Protein AF-A0AAN8X9Y7-F1 (afdb_monomer_lite)

Radius of gyration: 23.68 Å; chains: 1; bounding box: 61×41×61 Å

Organism: Halocaridina rubra (NCBI:txid373956)

Secondary structure (DSSP, 8-state):
--------------S-S-HHHHHHHHHHHHHT---HHHHHHHHHHTSHHHHHHHHHHHHHHHHHHSTTSS---------S----------TTSSS-SSPEEEEEEPPPTTS---EEEEE-TTS-EEEEEE-TTSHHHHHT---TTPEEEEETTEE-SS---GGG-SS-EEEEEE-

Sequence (175 aa):
VQDTLEDGVGVVEPVSLGSAKLVSQIRLLCEASTSAPSQELADLLLRPHLLALLETHDSIADRRHTGHLGSSSNSYNGINGCHENVTFMPEENGYPVDAIRMVGLRKRPDEPLGLTVRKDENGYMVIARIMAGGSIDRQGLLHVGDAICEVNGTEVSKPCRASQRSGPIVVIQSL

pLDDT: mean 75.31, std 19.44, range [34.91, 94.62]

Structure (mmCIF, N/CA/C/O backbone):
data_AF-A0AAN8X9Y7-F1
#
_entry.id   AF-A0AAN8X9Y7-F1
#
loop_
_atom_site.group_PDB
_atom_site.id
_atom_site.type_symbol
_atom_site.label_atom_id
_atom_site.label_alt_id
_atom_site.label_comp_id
_atom_site.label_asym_id
_atom_site.label_entity_id
_atom_site.label_seq_id
_atom_site.pdbx_PDB_ins_code
_atom_site.Cartn_x
_atom_site.Cartn_y
_atom_site.Cartn_z
_atom_site.occupancy
_atom_site.B_iso_or_equiv
_atom_site.auth_seq_id
_atom_site.auth_comp_id
_atom_site.auth_asym_id
_atom_site.auth_atom_id
_atom_site.pdbx_PDB_model_num
ATOM 1 N N . VAL A 1 1 ? 37.684 -2.064 27.129 1.00 40.88 1 VAL A N 1
ATOM 2 C CA . VAL A 1 1 ? 36.480 -2.409 27.916 1.00 40.88 1 VAL A CA 1
ATOM 3 C C . VAL A 1 1 ? 35.318 -2.286 26.964 1.00 40.88 1 VAL A C 1
ATOM 5 O O . VAL A 1 1 ? 35.001 -1.178 26.564 1.00 40.88 1 VAL A O 1
ATOM 8 N N . GLN A 1 2 ? 34.858 -3.419 26.449 1.00 38.69 2 GLN A N 1
ATOM 9 C CA . GLN A 1 2 ? 33.772 -3.495 25.483 1.00 38.69 2 GLN A CA 1
ATOM 10 C C . GLN A 1 2 ? 32.626 -4.162 26.232 1.00 38.69 2 GLN A C 1
ATOM 12 O O . GLN A 1 2 ? 32.770 -5.305 26.658 1.00 38.69 2 GLN A O 1
ATOM 17 N N . ASP A 1 3 ? 31.577 -3.390 26.502 1.00 43.09 3 ASP A N 1
ATOM 18 C CA . ASP A 1 3 ? 30.381 -3.856 27.191 1.00 43.09 3 ASP A CA 1
ATOM 19 C C . ASP A 1 3 ? 29.628 -4.834 26.286 1.00 43.09 3 ASP A C 1
ATOM 21 O O . ASP A 1 3 ? 29.133 -4.474 25.216 1.00 43.09 3 ASP A O 1
ATOM 25 N N . THR A 1 4 ? 29.587 -6.093 26.709 1.00 51.94 4 THR A N 1
ATOM 26 C CA . THR A 1 4 ? 28.787 -7.153 26.100 1.00 51.94 4 THR A CA 1
ATOM 27 C C . THR A 1 4 ? 27.368 -7.045 26.652 1.00 51.94 4 THR A C 1
ATOM 29 O O . THR A 1 4 ? 27.126 -7.413 27.798 1.00 51.94 4 THR A O 1
ATOM 32 N N . LEU A 1 5 ? 26.428 -6.541 25.853 1.00 51.94 5 LEU A N 1
ATOM 33 C CA . LEU A 1 5 ? 24.993 -6.621 26.138 1.00 51.94 5 LEU A CA 1
ATOM 34 C C . LEU A 1 5 ? 24.337 -7.526 25.093 1.00 51.94 5 LEU A C 1
ATOM 36 O O . LEU A 1 5 ? 23.713 -7.056 24.148 1.00 51.94 5 LEU A O 1
ATOM 40 N N . GLU A 1 6 ? 24.509 -8.833 25.259 1.00 56.91 6 GLU A N 1
ATOM 41 C CA . GLU A 1 6 ? 23.673 -9.838 24.601 1.00 56.91 6 GLU A CA 1
ATOM 42 C C . GLU A 1 6 ? 22.839 -10.522 25.682 1.00 56.91 6 GLU A C 1
ATOM 44 O O . GLU A 1 6 ? 23.111 -11.651 26.080 1.00 56.91 6 GLU A O 1
ATOM 49 N N . ASP A 1 7 ? 21.836 -9.810 26.198 1.00 47.66 7 ASP A N 1
ATOM 50 C CA . ASP A 1 7 ? 20.737 -10.480 26.885 1.00 47.66 7 ASP A CA 1
ATOM 51 C C . ASP A 1 7 ? 19.771 -10.931 25.788 1.00 47.66 7 ASP A C 1
ATOM 53 O O . ASP A 1 7 ? 19.076 -10.127 25.159 1.00 47.66 7 ASP A O 1
ATOM 57 N N . GLY A 1 8 ? 19.847 -12.217 25.447 1.00 48.16 8 GLY A N 1
ATOM 58 C CA . GLY A 1 8 ? 19.002 -12.825 24.433 1.00 48.16 8 GLY A CA 1
ATOM 59 C C . GLY A 1 8 ? 17.548 -12.682 24.855 1.00 48.16 8 GLY A C 1
ATOM 60 O O . GLY A 1 8 ? 17.103 -13.358 25.779 1.00 48.16 8 GLY A O 1
ATOM 61 N N . VAL A 1 9 ? 16.806 -11.806 24.176 1.00 51.50 9 VAL A N 1
ATOM 62 C CA . VAL A 1 9 ? 15.354 -11.712 24.328 1.00 51.50 9 VAL A CA 1
ATOM 63 C C . VAL A 1 9 ? 14.789 -13.089 23.985 1.00 51.50 9 VAL A C 1
ATOM 65 O O . VAL A 1 9 ? 14.761 -13.485 22.818 1.00 51.50 9 VAL A O 1
ATOM 68 N N . GLY A 1 10 ? 14.418 -13.848 25.019 1.00 57.78 10 GLY A N 1
ATOM 69 C CA . GLY A 1 10 ? 13.772 -15.146 24.876 1.00 57.78 10 GLY A CA 1
ATOM 70 C C . GLY A 1 10 ? 12.563 -15.023 23.956 1.00 57.78 10 GLY A C 1
ATOM 71 O O . GLY A 1 10 ? 11.909 -13.981 23.918 1.00 57.78 10 GLY A O 1
ATOM 72 N N . VAL A 1 11 ? 12.295 -16.074 23.181 1.00 59.53 11 VAL A N 1
ATOM 73 C CA . VAL A 1 11 ? 11.162 -16.117 22.252 1.00 59.53 11 VAL A CA 1
ATOM 74 C C . VAL A 1 11 ? 9.886 -15.739 23.013 1.00 59.53 11 VAL A C 1
A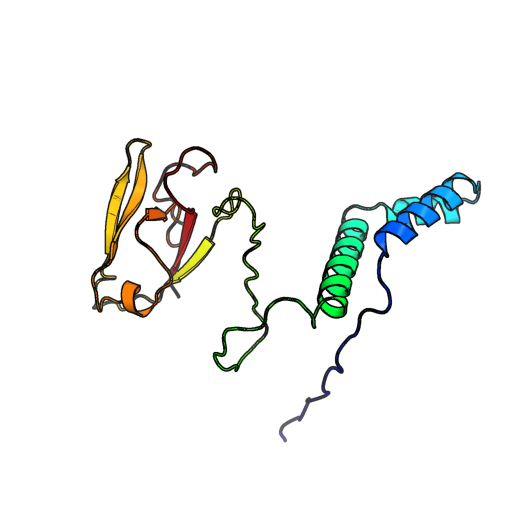TOM 76 O O . VAL A 1 11 ? 9.469 -16.446 23.929 1.00 59.53 11 VAL A O 1
ATOM 79 N N . VAL A 1 12 ? 9.313 -14.578 22.683 1.00 66.44 12 VAL A N 1
ATOM 80 C CA . VAL A 1 12 ? 8.095 -14.075 23.326 1.00 66.44 12 VAL A CA 1
ATOM 81 C C . VAL A 1 12 ? 6.913 -14.800 22.701 1.00 66.44 12 VAL A C 1
ATOM 83 O O . VAL A 1 12 ? 6.522 -14.507 21.570 1.00 66.44 12 VAL A O 1
ATOM 86 N N . GLU A 1 13 ? 6.366 -15.761 23.437 1.00 69.62 13 GLU A N 1
ATOM 87 C CA . GLU A 1 13 ? 5.168 -16.493 23.039 1.00 69.62 13 GLU A CA 1
ATOM 88 C C . GLU A 1 13 ? 3.896 -15.726 23.444 1.00 69.62 13 GLU A C 1
ATOM 90 O O . GLU A 1 13 ? 3.851 -15.106 24.514 1.00 69.62 13 GLU A O 1
ATOM 95 N N . PRO A 1 14 ? 2.841 -15.756 22.613 1.00 74.19 14 PRO A N 1
ATOM 96 C CA . PRO A 1 14 ? 1.556 -15.168 22.958 1.00 74.19 14 PRO A CA 1
ATOM 97 C C . PRO A 1 14 ? 0.930 -15.920 24.138 1.00 74.19 14 PRO A C 1
ATOM 99 O O . PRO A 1 14 ? 0.777 -17.140 24.115 1.00 74.19 14 PRO A O 1
ATOM 102 N N . VAL A 1 15 ? 0.514 -15.182 25.168 1.00 79.44 15 VAL A N 1
ATOM 103 C CA . VAL A 1 15 ? -0.055 -15.772 26.395 1.00 79.44 15 VAL A CA 1
ATOM 104 C C . VAL A 1 15 ? -1.450 -16.364 26.152 1.00 79.44 15 VAL A C 1
ATOM 106 O O . VAL A 1 15 ? -1.860 -17.297 26.838 1.00 79.44 15 VAL A O 1
ATOM 109 N N . SER A 1 16 ? -2.202 -15.827 25.188 1.00 77.00 16 SER A N 1
ATOM 110 C CA . SER A 1 16 ? -3.547 -16.308 24.860 1.00 77.00 16 SER A CA 1
ATOM 111 C C . SER A 1 16 ? -3.964 -15.941 23.434 1.00 77.00 16 SER A C 1
ATOM 113 O O . SER A 1 16 ? -3.324 -15.121 22.777 1.00 77.00 16 SER A O 1
ATOM 115 N N . LEU A 1 17 ? -5.053 -16.556 22.974 1.00 75.69 17 LEU A N 1
ATOM 116 C CA . LEU A 1 17 ? -5.742 -16.237 21.726 1.00 75.69 17 LEU A CA 1
ATOM 117 C C . LEU A 1 17 ? -7.116 -15.635 22.044 1.00 75.69 17 LEU A C 1
ATOM 119 O O . LEU A 1 17 ? -7.806 -16.108 22.949 1.00 75.69 17 LEU A O 1
ATOM 123 N N . GLY A 1 18 ? -7.557 -14.657 21.254 1.00 83.00 18 GLY A N 1
ATOM 124 C CA . GLY A 1 18 ? -8.927 -14.140 21.324 1.00 83.00 18 GLY A CA 1
ATOM 125 C C . GLY A 1 18 ? -9.155 -13.077 22.400 1.00 83.00 18 GLY A C 1
ATOM 126 O O . GLY A 1 18 ? -10.248 -12.987 22.963 1.00 83.00 18 GLY A O 1
ATOM 127 N N . SER A 1 19 ? -8.153 -12.246 22.657 1.00 86.50 19 SER A N 1
ATOM 128 C CA . SER A 1 19 ? -8.207 -11.082 23.545 1.00 86.50 19 SER A CA 1
ATOM 129 C C . SER A 1 19 ? -9.348 -10.127 23.165 1.00 86.50 19 SER A C 1
ATOM 131 O O . SER A 1 19 ? -10.045 -9.612 24.039 1.00 86.50 19 SER A O 1
ATOM 133 N N . ALA A 1 20 ? -9.626 -9.952 21.869 1.00 85.44 20 ALA A N 1
ATOM 134 C CA . ALA A 1 20 ? -10.746 -9.140 21.389 1.00 85.44 20 ALA A CA 1
ATOM 135 C C . ALA A 1 20 ? -12.120 -9.736 21.768 1.00 85.44 20 ALA A C 1
ATOM 137 O O . ALA A 1 20 ? -13.051 -9.012 22.147 1.00 85.44 20 ALA A O 1
ATOM 138 N N . LYS A 1 21 ? -12.257 -11.071 21.737 1.00 87.06 21 LYS A N 1
ATOM 139 C CA . LYS A 1 21 ? -13.481 -11.758 22.193 1.00 87.06 21 LYS A CA 1
ATOM 140 C C . LYS A 1 21 ? -13.667 -11.596 23.700 1.00 87.06 21 LYS A C 1
ATOM 142 O O . LYS A 1 21 ? -14.785 -11.346 24.145 1.00 87.06 21 LYS A O 1
ATOM 147 N N . LEU A 1 22 ? -12.580 -11.675 24.468 1.00 90.00 22 LEU A N 1
ATOM 148 C CA . LEU A 1 22 ? -12.608 -11.435 25.912 1.00 90.00 22 LEU A CA 1
ATOM 149 C C . LEU A 1 22 ? -13.058 -10.009 26.238 1.00 90.00 22 LEU A C 1
ATOM 151 O O . LEU A 1 22 ? -13.936 -9.835 27.076 1.00 90.00 22 LEU A O 1
ATOM 155 N N . VAL A 1 23 ? -12.549 -8.993 25.536 1.00 91.12 23 VAL A N 1
ATOM 156 C CA . VAL A 1 23 ? -13.012 -7.606 25.722 1.00 91.12 23 VAL A CA 1
ATOM 157 C C . VAL A 1 23 ? -14.501 -7.457 25.423 1.00 91.12 23 VAL A C 1
ATOM 159 O O . VAL A 1 23 ? -15.219 -6.804 26.179 1.00 91.12 23 VAL A O 1
ATOM 162 N N . SER A 1 24 ? -14.992 -8.122 24.378 1.00 87.00 24 SER A N 1
ATOM 163 C CA . SER A 1 24 ? -16.420 -8.127 24.038 1.00 87.00 24 SER A CA 1
ATOM 164 C C . SER A 1 24 ? -17.280 -8.710 25.169 1.00 87.00 24 SER A C 1
ATOM 166 O O . SER A 1 24 ? -18.352 -8.187 25.474 1.00 87.00 24 SER A O 1
ATOM 168 N N . GLN A 1 25 ? -16.799 -9.771 25.824 1.00 89.75 25 GLN A N 1
ATOM 169 C CA . GLN A 1 25 ? -17.460 -10.387 26.978 1.00 89.75 25 GLN A CA 1
ATOM 170 C C . GLN A 1 25 ? -17.379 -9.509 28.231 1.00 89.75 25 GLN A C 1
ATOM 172 O O . GLN A 1 25 ? -18.389 -9.323 28.907 1.00 89.75 25 GLN A O 1
ATOM 177 N N . ILE A 1 26 ? -16.210 -8.930 28.522 1.00 91.19 26 ILE A N 1
ATOM 178 C CA . ILE A 1 26 ? -16.017 -8.012 29.653 1.00 91.19 26 ILE A CA 1
ATOM 179 C C . ILE A 1 26 ? -16.946 -6.810 29.511 1.00 91.19 26 ILE A C 1
ATOM 181 O O . ILE A 1 26 ? -17.586 -6.427 30.481 1.00 91.19 26 ILE A O 1
ATOM 185 N N . ARG A 1 27 ? -17.100 -6.269 28.299 1.00 88.81 27 ARG A N 1
ATOM 186 C CA . ARG A 1 27 ? -18.046 -5.187 28.014 1.00 88.81 27 ARG A CA 1
ATOM 187 C C . ARG A 1 27 ? -19.474 -5.563 28.404 1.00 88.81 27 ARG A C 1
ATOM 189 O O . ARG A 1 27 ? -20.106 -4.805 29.126 1.00 88.81 27 ARG A O 1
ATOM 196 N N . LEU A 1 28 ? -19.955 -6.736 27.988 1.00 89.06 28 LEU A N 1
ATOM 197 C CA . LEU A 1 28 ? -21.303 -7.212 28.329 1.00 89.06 28 LEU A CA 1
ATOM 198 C C . LEU A 1 28 ? -21.491 -7.382 29.846 1.00 89.06 28 LEU A C 1
ATOM 200 O O . LEU A 1 28 ? -22.538 -7.038 30.389 1.00 89.06 28 LEU A O 1
ATOM 204 N N . LEU A 1 29 ? -20.470 -7.884 30.543 1.00 90.06 29 LEU A N 1
ATOM 205 C CA . LEU A 1 29 ? -20.495 -8.035 32.000 1.00 90.06 29 LEU A CA 1
ATOM 206 C C . LEU A 1 29 ? -20.450 -6.682 32.721 1.00 90.06 29 LEU A C 1
ATOM 208 O O . LEU A 1 29 ? -21.123 -6.493 33.733 1.00 90.06 29 LEU A O 1
ATOM 212 N N . CYS A 1 30 ? -19.685 -5.730 32.192 1.00 89.00 30 CYS A N 1
ATOM 213 C CA . CYS A 1 30 ? -19.608 -4.371 32.706 1.00 89.00 30 CYS A CA 1
ATOM 214 C C . CYS A 1 30 ? -20.898 -3.589 32.448 1.00 89.00 30 CYS A C 1
ATOM 216 O O . CYS A 1 30 ? -21.314 -2.857 33.333 1.00 89.00 30 CYS A O 1
ATOM 218 N N . GLU A 1 31 ? -21.572 -3.783 31.312 1.00 84.50 31 GLU A N 1
ATOM 219 C CA . GLU A 1 31 ? -22.900 -3.213 31.029 1.00 84.50 31 GLU A CA 1
ATOM 220 C C . GLU A 1 31 ? -23.969 -3.730 32.004 1.00 84.50 31 GLU A C 1
ATOM 222 O O . GLU A 1 31 ? -24.863 -2.982 32.395 1.00 84.50 31 GLU A O 1
ATOM 227 N N . ALA A 1 32 ? -23.853 -4.985 32.449 1.00 85.69 32 ALA A N 1
ATOM 228 C CA . ALA A 1 32 ? -24.716 -5.550 33.486 1.00 85.69 32 ALA A CA 1
ATOM 229 C C . ALA A 1 32 ? -24.375 -5.048 34.906 1.00 85.69 32 ALA A C 1
ATOM 231 O O . ALA A 1 32 ? -25.178 -5.206 35.828 1.00 85.69 32 ALA A O 1
ATOM 232 N N . SER A 1 33 ? -23.197 -4.448 35.095 1.00 83.62 33 SER A N 1
ATOM 233 C CA . SER A 1 33 ? -22.715 -3.931 36.375 1.00 83.62 33 SER A CA 1
ATOM 234 C C . SER A 1 33 ? -22.915 -2.414 36.470 1.00 83.62 33 SER A C 1
ATOM 236 O O . SER A 1 33 ? -22.500 -1.645 35.606 1.00 83.62 33 SER A O 1
ATOM 238 N N . THR A 1 34 ? -23.502 -1.944 37.570 1.00 85.75 34 THR A N 1
ATOM 239 C CA . THR A 1 34 ? -23.697 -0.505 37.849 1.00 85.75 34 THR A CA 1
ATOM 240 C C . THR A 1 34 ? -22.482 0.161 38.505 1.00 85.75 34 THR A C 1
ATOM 242 O O . THR A 1 34 ? -22.531 1.329 38.886 1.00 85.75 34 THR A O 1
ATOM 245 N N . SER A 1 35 ? -21.380 -0.575 38.660 1.00 92.12 35 SER A N 1
ATOM 246 C CA . SER A 1 35 ? -20.151 -0.090 39.285 1.00 92.12 35 SER A CA 1
ATOM 247 C C . SER A 1 35 ? -19.403 0.882 38.364 1.00 92.12 35 SER A C 1
ATOM 249 O O . SER A 1 35 ? -19.074 0.537 37.228 1.00 92.12 35 SER A O 1
ATOM 251 N N . ALA A 1 36 ? -19.084 2.083 38.858 1.00 90.31 36 ALA A N 1
ATOM 252 C CA . ALA A 1 36 ? -18.345 3.093 38.093 1.00 90.31 36 ALA A CA 1
ATOM 253 C C . ALA A 1 36 ? -16.977 2.590 37.564 1.00 90.31 36 ALA A C 1
ATOM 255 O O . ALA A 1 36 ? -16.721 2.771 36.374 1.00 90.31 36 ALA A O 1
ATOM 256 N N . PRO A 1 37 ? -16.149 1.867 38.351 1.00 91.88 37 PRO A N 1
ATOM 257 C 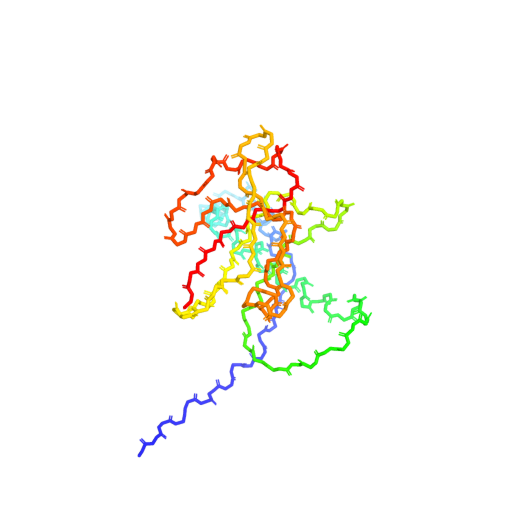CA . PRO A 1 37 ? -14.931 1.227 37.841 1.00 91.88 37 PRO A CA 1
ATOM 258 C C . PRO A 1 37 ? -15.165 0.241 36.689 1.00 91.88 37 PRO A C 1
ATOM 260 O O . PRO A 1 37 ? -14.338 0.130 35.789 1.00 91.88 37 PRO A O 1
ATOM 263 N N . SER A 1 38 ? -16.284 -0.492 36.701 1.00 90.00 38 SER A N 1
ATOM 264 C CA . SER A 1 38 ? -16.614 -1.442 35.631 1.00 90.00 38 SER A CA 1
ATOM 265 C C . SER A 1 38 ? -16.947 -0.714 34.327 1.00 90.00 38 SER A C 1
ATOM 267 O O . SER A 1 38 ? -16.539 -1.159 33.257 1.00 90.00 38 SER A O 1
ATOM 269 N N . GLN A 1 39 ? -17.637 0.423 34.420 1.00 89.06 39 GLN A N 1
ATOM 270 C CA . GLN A 1 39 ? -17.953 1.273 33.271 1.00 89.06 39 GLN A CA 1
ATOM 271 C C . GLN A 1 39 ? -16.693 1.944 32.706 1.00 89.06 39 GLN A C 1
ATOM 273 O O . GLN A 1 39 ? -16.484 1.930 31.496 1.00 89.06 39 GLN A O 1
ATOM 278 N N . GLU A 1 40 ? -15.811 2.455 33.571 1.00 92.75 40 GLU A N 1
ATOM 279 C CA . GLU A 1 40 ? -14.532 3.046 33.156 1.00 92.75 40 GLU A CA 1
ATOM 280 C C . GLU A 1 40 ? -13.619 2.017 32.474 1.00 92.75 40 GLU A C 1
ATOM 282 O O . GLU A 1 40 ? -13.010 2.306 31.444 1.00 92.75 40 GLU A O 1
ATOM 287 N N . LEU A 1 41 ? -13.567 0.791 33.004 1.00 91.88 41 LEU A N 1
ATOM 288 C CA . LEU A 1 41 ? -12.827 -0.302 32.382 1.00 91.88 41 LEU A CA 1
ATOM 289 C C . LEU A 1 41 ? -13.366 -0.617 30.982 1.00 91.88 41 LEU A C 1
ATOM 291 O O .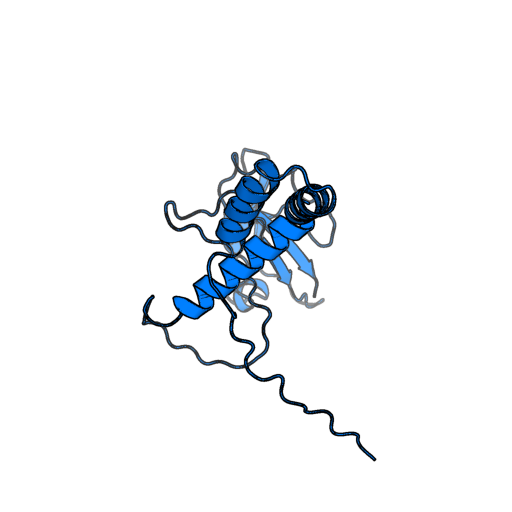 LEU A 1 41 ? -12.579 -0.763 30.049 1.00 91.88 41 LEU A O 1
ATOM 295 N N . ALA A 1 42 ? -14.688 -0.714 30.825 1.00 90.06 42 ALA A N 1
ATOM 296 C CA . ALA A 1 42 ? -15.298 -0.973 29.524 1.00 90.06 42 ALA A CA 1
ATOM 297 C C . ALA A 1 42 ? -14.957 0.134 28.516 1.00 90.06 42 ALA A C 1
ATOM 299 O O . ALA A 1 42 ? -14.533 -0.175 27.403 1.00 90.06 42 ALA A O 1
ATOM 300 N N . ASP A 1 43 ? -15.065 1.401 28.921 1.00 90.50 43 ASP A N 1
ATOM 301 C CA . ASP A 1 43 ? -14.720 2.550 28.079 1.00 90.50 43 ASP A CA 1
ATOM 302 C C . ASP A 1 43 ? -13.241 2.534 27.662 1.00 90.50 43 ASP A C 1
ATOM 304 O O . ASP A 1 43 ? -12.913 2.695 26.486 1.00 90.50 43 ASP A O 1
ATOM 308 N N . LEU A 1 44 ? -12.333 2.248 28.600 1.00 93.31 44 LEU A N 1
ATOM 309 C CA . LEU A 1 44 ? -10.901 2.162 28.321 1.00 93.31 44 LEU A CA 1
ATOM 310 C C . LEU A 1 44 ? -10.567 1.023 27.348 1.00 93.31 44 LEU A C 1
ATOM 312 O O . LEU A 1 44 ? -9.748 1.215 26.446 1.00 93.31 44 LEU A O 1
ATOM 316 N N . LEU A 1 45 ? -11.222 -0.133 27.499 1.00 91.06 45 LEU A N 1
ATOM 317 C CA . LEU A 1 45 ? -11.057 -1.285 26.612 1.00 91.06 45 LEU A CA 1
ATOM 318 C C . LEU A 1 45 ? -11.596 -1.043 25.193 1.00 91.06 45 LEU A C 1
ATOM 320 O O . LEU A 1 45 ? -11.101 -1.651 24.247 1.00 91.06 45 LEU A O 1
ATOM 324 N N . LEU A 1 46 ? -12.571 -0.143 25.037 1.00 89.38 46 LEU A N 1
ATOM 325 C CA . LEU A 1 46 ? -13.183 0.227 23.755 1.00 89.38 46 LEU A CA 1
ATOM 326 C C . LEU A 1 46 ? -12.458 1.362 23.026 1.00 89.38 46 LEU A C 1
ATOM 328 O O . LEU A 1 46 ? -12.826 1.700 21.898 1.00 89.38 46 LEU A O 1
ATOM 332 N N . ARG A 1 47 ? -11.422 1.960 23.627 1.00 93.88 47 ARG A N 1
ATOM 333 C CA . ARG A 1 47 ? -10.640 3.000 22.950 1.00 93.88 47 ARG A CA 1
ATOM 334 C C . ARG A 1 47 ? -10.006 2.428 21.679 1.00 93.88 47 ARG A C 1
ATOM 336 O O . ARG A 1 47 ? -9.419 1.344 21.729 1.00 93.88 47 ARG A O 1
ATOM 343 N N . PRO A 1 48 ? -10.026 3.172 20.558 1.00 89.69 48 PRO A N 1
ATOM 344 C CA . PRO A 1 48 ? -9.598 2.660 19.254 1.00 89.69 48 PRO A CA 1
ATOM 345 C C . PRO A 1 48 ? -8.157 2.139 19.269 1.00 89.69 48 PRO A C 1
ATOM 347 O O . PRO A 1 48 ? -7.852 1.134 18.638 1.00 89.69 48 PRO A O 1
ATOM 350 N N . HIS A 1 49 ? -7.277 2.779 20.041 1.00 93.69 49 HIS A N 1
ATOM 351 C CA . HIS A 1 49 ? -5.882 2.362 20.169 1.00 93.69 49 HIS A CA 1
ATOM 352 C C . HIS A 1 49 ? -5.720 1.029 20.903 1.00 93.69 49 HIS A C 1
ATOM 354 O O . HIS A 1 49 ? -4.868 0.228 20.528 1.00 93.69 49 HIS A O 1
ATOM 360 N N . LEU A 1 50 ? -6.529 0.782 21.937 1.00 92.00 50 LEU A N 1
ATOM 361 C CA . LEU A 1 50 ? -6.433 -0.450 22.711 1.00 92.00 50 LEU A CA 1
ATOM 362 C C . LEU A 1 50 ? -7.069 -1.621 21.958 1.00 92.00 50 LEU A C 1
ATOM 364 O O . LEU A 1 50 ? -6.499 -2.706 21.934 1.00 92.00 50 LEU A O 1
ATOM 368 N N . LEU A 1 51 ? -8.194 -1.383 21.278 1.00 89.44 51 LEU A N 1
ATOM 369 C CA . LEU A 1 51 ? -8.795 -2.365 20.376 1.00 89.44 51 LEU A CA 1
ATOM 370 C C . LEU A 1 51 ? -7.827 -2.762 19.259 1.00 89.44 51 LEU A C 1
ATOM 372 O O . LEU A 1 51 ? -7.599 -3.952 19.063 1.00 89.44 51 LEU A O 1
ATOM 376 N N . ALA A 1 52 ? -7.191 -1.788 18.599 1.00 88.06 52 ALA A N 1
ATOM 377 C CA . ALA A 1 52 ? -6.196 -2.061 17.563 1.00 88.06 52 ALA A CA 1
ATOM 378 C C . ALA A 1 52 ? -5.004 -2.867 18.106 1.00 88.06 52 ALA A C 1
ATOM 380 O O . ALA A 1 52 ? -4.517 -3.782 17.443 1.00 88.06 52 ALA A O 1
ATOM 381 N N . LEU A 1 53 ? -4.547 -2.571 19.328 1.00 91.38 53 LEU A N 1
ATOM 382 C CA . LEU A 1 53 ? -3.481 -3.330 19.983 1.00 91.38 53 LEU A CA 1
ATOM 383 C C . LEU A 1 53 ? -3.897 -4.783 20.255 1.00 91.38 53 LEU A C 1
ATOM 385 O O . LEU A 1 53 ? -3.124 -5.697 19.981 1.00 91.38 53 LEU A O 1
ATOM 389 N N . LEU A 1 54 ? -5.105 -5.001 20.778 1.00 90.06 54 LEU A N 1
ATOM 390 C CA . LEU A 1 54 ? -5.634 -6.334 21.080 1.00 90.06 54 LEU A CA 1
ATOM 391 C C . LEU A 1 54 ? -5.873 -7.158 19.812 1.00 90.06 54 LEU A C 1
ATOM 393 O O . LEU A 1 54 ? -5.553 -8.343 19.781 1.00 90.06 54 LEU A O 1
ATOM 397 N N . GLU A 1 55 ? -6.375 -6.528 18.754 1.00 86.94 55 GLU A N 1
ATOM 398 C CA . GLU A 1 55 ? -6.531 -7.146 17.436 1.00 86.94 55 GLU A CA 1
ATOM 399 C C . GLU A 1 55 ? -5.172 -7.515 16.829 1.00 86.94 55 GLU A C 1
ATOM 401 O O . GLU A 1 55 ? -4.991 -8.614 16.299 1.00 86.94 55 GLU A O 1
ATOM 406 N N . THR A 1 56 ? -4.179 -6.634 16.973 1.00 87.75 56 THR A N 1
ATOM 407 C CA . THR A 1 56 ? -2.803 -6.905 16.543 1.00 87.75 56 THR A CA 1
ATOM 408 C C . THR A 1 56 ? -2.199 -8.062 17.338 1.00 87.75 56 THR A C 1
ATOM 410 O O . THR A 1 56 ? -1.568 -8.942 16.753 1.00 87.75 56 THR A O 1
ATOM 413 N N . HIS A 1 57 ? -2.418 -8.101 18.656 1.00 88.06 57 HIS A N 1
ATOM 414 C CA . HIS A 1 57 ? -1.991 -9.206 19.510 1.00 88.06 57 HIS A CA 1
ATOM 415 C C . HIS A 1 57 ? -2.617 -10.528 19.056 1.00 88.06 57 HIS A C 1
ATOM 417 O O . HIS A 1 57 ? -1.886 -11.488 18.831 1.00 88.06 57 HIS A O 1
ATOM 423 N N . ASP A 1 58 ? -3.936 -10.570 18.851 1.00 86.06 58 ASP A N 1
ATOM 424 C CA . ASP A 1 58 ? -4.635 -11.773 18.388 1.00 86.06 58 ASP A CA 1
ATOM 425 C C . ASP A 1 58 ? -4.140 -12.222 17.004 1.00 86.06 58 ASP A C 1
ATOM 427 O O . ASP A 1 58 ? -3.903 -13.408 16.792 1.00 86.06 58 ASP A O 1
ATOM 431 N N . SER A 1 59 ? -3.873 -11.280 16.096 1.00 84.25 59 SER A N 1
ATOM 432 C CA . SER A 1 59 ? -3.310 -11.560 14.766 1.00 84.25 59 SER A CA 1
ATOM 433 C C . SER A 1 59 ? -1.877 -12.110 14.822 1.00 84.25 59 SER A C 1
ATOM 435 O O . SER A 1 59 ? -1.469 -12.921 13.990 1.00 84.25 59 SER A O 1
ATOM 437 N N . ILE A 1 60 ? -1.058 -11.664 15.777 1.00 83.50 60 ILE A N 1
ATOM 438 C CA . ILE A 1 60 ? 0.289 -12.215 16.001 1.00 83.50 60 ILE A CA 1
ATOM 439 C C . ILE A 1 60 ? 0.190 -13.596 16.653 1.00 83.50 60 ILE A C 1
ATOM 441 O O . ILE A 1 60 ? 0.892 -14.519 16.237 1.00 83.50 60 ILE A O 1
ATOM 445 N N . ALA A 1 61 ? -0.687 -13.740 17.644 1.00 82.44 61 ALA A N 1
ATOM 446 C CA . ALA A 1 61 ? -0.886 -14.978 18.373 1.00 82.44 61 ALA A CA 1
ATOM 447 C C . ALA A 1 61 ? -1.377 -16.108 17.460 1.00 82.44 61 ALA A C 1
ATOM 449 O O . ALA A 1 61 ? -0.865 -17.226 17.543 1.00 82.44 61 ALA A O 1
ATOM 450 N N . ASP A 1 62 ? -2.301 -15.802 16.546 1.00 78.94 62 ASP A N 1
ATOM 451 C CA . ASP A 1 62 ? -2.834 -16.752 15.569 1.00 78.94 62 ASP A CA 1
ATOM 452 C C . ASP A 1 62 ? -1.763 -17.199 14.563 1.00 78.94 62 ASP A C 1
ATOM 454 O O . ASP A 1 62 ? -1.601 -18.393 14.321 1.00 78.94 62 ASP A O 1
ATOM 458 N N . ARG A 1 63 ? -0.926 -16.277 14.063 1.00 70.19 63 ARG A N 1
ATOM 459 C CA . ARG A 1 63 ? 0.205 -16.614 13.172 1.00 70.19 63 ARG A CA 1
ATOM 460 C C . ARG A 1 63 ? 1.236 -17.533 13.829 1.00 70.19 63 ARG A C 1
ATOM 462 O O . ARG A 1 63 ? 1.831 -18.371 13.157 1.00 70.19 63 ARG A O 1
ATOM 469 N N . ARG A 1 64 ? 1.461 -17.385 15.137 1.00 66.94 64 ARG A N 1
ATOM 470 C CA . ARG A 1 64 ? 2.382 -18.246 15.898 1.00 66.94 64 ARG A CA 1
ATOM 471 C C . ARG A 1 64 ? 1.767 -19.610 16.210 1.00 66.94 64 ARG A C 1
ATOM 473 O O . ARG A 1 64 ? 2.468 -20.609 16.100 1.00 66.94 64 ARG A O 1
ATOM 480 N N . HIS A 1 65 ? 0.466 -19.671 16.499 1.00 60.03 65 HIS A N 1
ATOM 481 C CA . HIS A 1 65 ? -0.249 -20.939 16.694 1.00 60.03 65 HIS A CA 1
ATOM 482 C C . HIS A 1 65 ? -0.422 -21.747 15.400 1.00 60.03 65 HIS A C 1
ATOM 484 O O . HIS A 1 65 ? -0.310 -22.970 15.414 1.00 60.03 65 HIS A O 1
ATOM 490 N N . THR A 1 66 ? -0.688 -21.081 14.276 1.00 57.16 66 THR A N 1
ATOM 491 C CA . THR A 1 66 ? -0.896 -21.723 12.963 1.00 57.16 66 THR A CA 1
ATOM 492 C C . THR A 1 66 ? 0.410 -22.011 12.212 1.00 57.16 66 THR A C 1
ATOM 494 O O . THR A 1 66 ? 0.402 -22.680 11.175 1.00 57.16 66 THR A O 1
ATOM 497 N N . GLY A 1 67 ? 1.549 -21.578 12.762 1.00 53.88 67 GLY A N 1
ATOM 498 C CA . GLY A 1 67 ? 2.880 -21.590 12.154 1.00 53.88 67 GLY A CA 1
ATOM 499 C C . GLY A 1 67 ? 3.539 -22.953 11.913 1.00 53.88 67 GLY A C 1
ATOM 500 O O . GLY A 1 67 ? 4.766 -23.005 11.891 1.00 53.88 67 GLY A O 1
ATOM 501 N N . HIS A 1 68 ? 2.787 -24.043 11.706 1.00 48.44 68 HIS A N 1
ATOM 502 C CA . HIS A 1 68 ? 3.353 -25.353 11.346 1.00 48.44 68 HIS A CA 1
ATOM 503 C C . HIS A 1 68 ? 2.523 -26.261 10.416 1.00 48.44 68 HIS A C 1
ATOM 505 O O . HIS A 1 68 ? 2.895 -27.420 10.249 1.00 48.44 68 HIS A O 1
ATOM 511 N N . LEU A 1 69 ? 1.456 -25.786 9.754 1.00 46.34 69 LEU A N 1
ATOM 512 C CA . LEU A 1 69 ? 0.712 -26.623 8.782 1.00 46.34 69 LEU A CA 1
ATOM 513 C C . LEU A 1 69 ? 0.311 -25.935 7.459 1.00 46.34 69 LEU A C 1
ATOM 515 O O . LEU A 1 69 ? -0.496 -26.480 6.710 1.00 46.34 69 LEU A O 1
ATOM 519 N N . GLY A 1 70 ? 0.904 -24.789 7.114 1.00 43.09 70 GLY A N 1
ATOM 520 C CA . GLY A 1 70 ? 0.649 -24.097 5.844 1.00 43.09 70 GLY A CA 1
ATOM 521 C C . GLY A 1 70 ? 1.893 -23.976 4.966 1.00 43.09 70 GLY A C 1
ATOM 522 O O . GLY A 1 70 ? 2.693 -23.074 5.168 1.00 43.09 70 GLY A O 1
ATOM 523 N N . SER A 1 71 ? 2.002 -24.857 3.971 1.00 40.50 71 SER A N 1
ATOM 524 C CA . SER A 1 71 ? 2.906 -24.800 2.808 1.00 40.50 71 SER A CA 1
ATOM 525 C C . SER A 1 71 ? 4.400 -25.054 3.027 1.00 40.50 71 SER A C 1
ATOM 527 O O . SER A 1 71 ? 5.245 -24.166 3.114 1.00 40.50 71 SER A O 1
ATOM 529 N N . SER A 1 72 ? 4.728 -26.343 2.934 1.00 44.06 72 SER A N 1
ATOM 530 C CA . SER A 1 72 ? 5.992 -26.788 2.350 1.00 44.06 72 SER A CA 1
ATOM 531 C C . SER A 1 72 ? 6.146 -26.279 0.907 1.00 44.06 72 SER A C 1
ATOM 533 O O . SER A 1 72 ? 5.188 -26.302 0.139 1.00 44.06 72 SER A O 1
ATOM 535 N N . SER A 1 73 ? 7.395 -25.963 0.547 1.00 40.28 73 SER A N 1
ATOM 536 C CA . SER A 1 73 ? 7.943 -25.760 -0.807 1.00 40.28 73 SER A CA 1
ATOM 537 C C . SER A 1 73 ? 8.108 -24.313 -1.294 1.00 40.28 73 SER A C 1
ATOM 539 O O . SER A 1 73 ? 7.467 -23.880 -2.243 1.00 40.28 73 SER A O 1
ATOM 541 N N . ASN A 1 74 ? 9.120 -23.617 -0.775 1.00 37.31 74 ASN A N 1
ATOM 542 C CA . ASN A 1 74 ? 10.377 -23.548 -1.525 1.00 37.31 74 ASN A CA 1
ATOM 543 C C . ASN A 1 74 ? 11.527 -23.077 -0.631 1.00 37.31 74 ASN A C 1
ATOM 545 O O . ASN A 1 74 ? 11.505 -21.988 -0.067 1.00 37.31 74 ASN A O 1
ATOM 549 N N . SER A 1 75 ? 12.551 -23.920 -0.534 1.00 44.53 75 SER A N 1
ATOM 550 C CA . SER A 1 75 ? 13.825 -23.601 0.092 1.00 44.53 75 SER A CA 1
ATOM 551 C C . SER A 1 75 ? 14.543 -22.482 -0.665 1.00 44.53 75 SER A C 1
ATOM 553 O O . SER A 1 75 ? 14.986 -22.681 -1.795 1.00 44.53 75 SER A O 1
ATOM 555 N N . TYR A 1 76 ? 14.763 -21.350 -0.005 1.00 36.84 76 TYR A N 1
ATOM 556 C CA . TYR A 1 76 ? 15.992 -20.578 -0.154 1.00 36.84 76 TYR A CA 1
ATOM 557 C C . TYR A 1 76 ? 16.384 -19.985 1.204 1.00 36.84 76 TYR A C 1
ATOM 559 O O . TYR A 1 76 ? 15.556 -19.494 1.964 1.00 36.84 76 TYR A O 1
ATOM 567 N N . ASN A 1 77 ? 17.665 -20.154 1.515 1.00 43.62 77 ASN A N 1
ATOM 568 C CA . ASN A 1 77 ? 18.319 -19.906 2.794 1.00 43.62 77 ASN A CA 1
ATOM 569 C C . ASN A 1 77 ? 18.037 -18.522 3.407 1.00 43.62 77 ASN A C 1
ATOM 571 O O . ASN A 1 77 ? 18.078 -17.509 2.709 1.00 43.62 77 ASN A O 1
ATOM 575 N N . GLY A 1 78 ? 17.910 -18.498 4.744 1.00 40.62 78 GLY A N 1
ATOM 576 C CA . GLY A 1 78 ? 18.169 -17.316 5.580 1.00 40.62 78 GLY A CA 1
ATOM 577 C C . GLY A 1 78 ? 19.568 -16.750 5.302 1.00 40.62 78 GLY A C 1
ATOM 578 O O . GLY A 1 78 ? 20.418 -17.437 4.747 1.00 40.62 78 GLY A O 1
ATOM 579 N N . ILE A 1 79 ? 19.876 -15.494 5.608 1.00 38.16 79 ILE A N 1
ATOM 580 C CA . ILE A 1 79 ? 20.008 -14.947 6.959 1.00 38.16 79 ILE A CA 1
ATOM 581 C C . ILE A 1 79 ? 19.768 -13.420 6.888 1.00 38.16 79 ILE A C 1
ATOM 583 O O . ILE A 1 79 ? 20.209 -12.803 5.919 1.00 38.16 79 ILE A O 1
ATOM 587 N N . ASN A 1 80 ? 19.137 -12.842 7.927 1.00 42.03 80 ASN A N 1
ATOM 588 C CA . ASN A 1 80 ? 19.191 -11.437 8.404 1.00 42.03 80 ASN A CA 1
ATOM 589 C C . ASN A 1 80 ? 17.831 -10.712 8.531 1.00 42.03 80 ASN A C 1
ATOM 591 O O . ASN A 1 80 ? 17.272 -10.224 7.557 1.00 42.03 80 ASN A O 1
ATOM 595 N N . GLY A 1 81 ? 17.386 -10.558 9.787 1.00 35.53 81 GLY A N 1
ATOM 596 C CA . GLY A 1 81 ? 16.783 -9.325 10.314 1.00 35.53 81 GLY A CA 1
ATOM 597 C C . GLY A 1 81 ? 15.392 -8.920 9.820 1.00 35.53 81 GLY A C 1
ATOM 598 O O . GLY A 1 81 ? 15.289 -8.033 8.986 1.00 35.53 81 GLY A O 1
ATOM 599 N N . CYS A 1 82 ? 14.356 -9.541 10.396 1.00 34.91 82 CYS A N 1
ATOM 600 C CA . CYS A 1 82 ? 13.051 -9.008 10.855 1.00 34.91 82 CYS A CA 1
ATOM 601 C C . CYS A 1 82 ? 12.360 -7.768 10.228 1.00 34.91 82 CYS A C 1
ATOM 603 O O . CYS A 1 82 ? 11.399 -7.279 10.818 1.00 34.91 82 CYS A O 1
ATOM 605 N N . HIS A 1 83 ? 12.713 -7.294 9.036 1.00 39.53 83 HIS A N 1
ATOM 606 C CA . HIS A 1 83 ? 11.858 -6.396 8.261 1.00 39.53 83 HIS A CA 1
ATOM 607 C C . HIS A 1 83 ? 11.111 -7.215 7.217 1.00 39.53 83 HIS A C 1
ATOM 609 O O . HIS A 1 83 ? 11.358 -7.140 6.013 1.00 39.53 83 HIS A O 1
ATOM 615 N N . GLU A 1 84 ? 10.186 -8.032 7.706 1.00 35.66 84 GLU A N 1
ATOM 616 C CA . GLU A 1 84 ? 9.183 -8.641 6.856 1.00 35.66 84 GLU A CA 1
ATOM 617 C C . GLU A 1 84 ? 8.270 -7.492 6.403 1.00 35.66 84 GLU A C 1
ATOM 619 O O . GLU A 1 84 ? 7.364 -7.063 7.117 1.00 35.66 84 GLU A O 1
ATOM 624 N N . ASN A 1 85 ? 8.555 -6.916 5.230 1.00 43.88 85 ASN A N 1
ATOM 625 C CA . ASN A 1 85 ? 7.541 -6.201 4.462 1.00 43.88 85 ASN A CA 1
ATOM 626 C C . ASN A 1 85 ? 6.503 -7.253 4.068 1.00 43.88 85 ASN A C 1
ATOM 628 O O . ASN A 1 85 ? 6.529 -7.787 2.958 1.00 43.88 85 ASN A O 1
ATOM 632 N N . VAL A 1 86 ? 5.643 -7.612 5.025 1.00 40.59 86 VAL A N 1
ATOM 633 C CA . VAL A 1 86 ? 4.509 -8.498 4.805 1.00 40.59 86 VAL A CA 1
ATOM 634 C C . VAL A 1 86 ? 3.602 -7.742 3.854 1.00 40.59 86 VAL A C 1
ATOM 636 O O . VAL A 1 86 ? 2.826 -6.868 4.238 1.00 40.59 86 VAL A O 1
ATOM 639 N N . THR A 1 87 ? 3.769 -8.038 2.573 1.00 41.91 87 THR A N 1
ATOM 640 C CA . THR A 1 87 ? 2.828 -7.623 1.555 1.00 41.91 87 THR A CA 1
ATOM 641 C C . THR A 1 87 ? 1.533 -8.346 1.901 1.00 41.91 87 THR A C 1
ATOM 643 O O . THR A 1 87 ? 1.451 -9.561 1.748 1.00 41.91 87 THR A O 1
ATOM 646 N N . PHE A 1 88 ? 0.560 -7.614 2.450 1.00 38.84 88 PHE A N 1
ATOM 647 C CA . PHE A 1 88 ? -0.800 -8.099 2.661 1.00 38.84 88 PHE A CA 1
ATOM 648 C C . PHE A 1 88 ? -1.325 -8.627 1.320 1.00 38.84 88 PHE A C 1
ATOM 650 O O . PHE A 1 88 ? -1.672 -7.854 0.428 1.00 38.84 88 PHE A O 1
ATOM 657 N N . MET A 1 89 ? -1.332 -9.946 1.165 1.00 42.16 89 MET A N 1
ATOM 658 C CA . MET A 1 89 ? -1.928 -10.641 0.032 1.00 42.16 89 MET A CA 1
ATOM 659 C C . MET A 1 89 ? -3.164 -11.372 0.549 1.00 42.16 89 MET A C 1
ATOM 661 O O . MET A 1 89 ? -3.023 -12.454 1.115 1.00 42.16 89 MET A O 1
ATOM 665 N N . PRO A 1 90 ? -4.377 -10.809 0.402 1.00 42.72 90 PRO A N 1
ATOM 666 C CA . PRO A 1 90 ? -5.567 -11.634 0.423 1.00 42.72 90 PRO A CA 1
ATOM 667 C C . PRO A 1 90 ? -5.593 -12.407 -0.902 1.00 42.72 90 PRO A C 1
ATOM 669 O O . PRO A 1 90 ? -5.763 -11.831 -1.981 1.00 42.72 90 PRO A O 1
ATOM 672 N N . GLU A 1 91 ? -5.347 -13.712 -0.827 1.00 50.97 91 GLU A N 1
ATOM 673 C CA . GLU A 1 91 ? -5.514 -14.627 -1.951 1.00 50.97 91 GLU A CA 1
ATOM 674 C C . GLU A 1 91 ? -7.010 -14.800 -2.252 1.00 50.97 91 GLU A C 1
ATOM 676 O O . GLU A 1 91 ? -7.700 -15.496 -1.520 1.00 50.97 91 GLU A O 1
ATOM 681 N N . GLU A 1 92 ? -7.507 -14.183 -3.332 1.00 41.84 92 GLU A N 1
ATOM 682 C CA . GLU A 1 92 ? -8.599 -14.784 -4.131 1.00 41.84 92 GLU A CA 1
ATOM 683 C C . GLU A 1 92 ? -8.671 -14.268 -5.586 1.00 41.84 92 GLU A C 1
ATOM 685 O O . GLU A 1 92 ? -9.164 -14.976 -6.454 1.00 41.84 92 GLU A O 1
ATOM 690 N N . ASN A 1 93 ? -8.087 -13.107 -5.930 1.00 41.25 93 ASN A N 1
ATOM 691 C CA . ASN A 1 93 ? -8.133 -12.578 -7.312 1.00 41.25 93 ASN A CA 1
ATOM 692 C C . ASN A 1 93 ? -6.806 -12.007 -7.856 1.00 41.25 93 ASN A C 1
ATOM 694 O O . ASN A 1 93 ? -6.824 -11.159 -8.745 1.00 41.25 93 ASN A O 1
ATOM 698 N N . GLY A 1 94 ? -5.647 -12.459 -7.363 1.00 47.03 94 GLY A N 1
ATOM 699 C CA . GLY A 1 94 ? -4.336 -12.193 -7.989 1.00 47.03 94 GLY A CA 1
ATOM 700 C C . GLY A 1 94 ? -3.869 -10.728 -8.041 1.00 47.03 94 GLY A C 1
ATOM 701 O O . GLY A 1 94 ? -2.777 -10.458 -8.536 1.00 47.03 94 GLY A O 1
ATOM 702 N N . TYR A 1 95 ? -4.646 -9.785 -7.509 1.00 44.44 95 TYR A N 1
A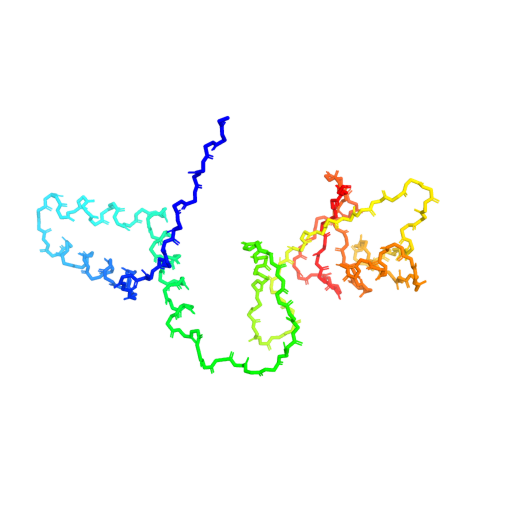TOM 703 C CA . TYR A 1 95 ? -4.271 -8.382 -7.378 1.00 44.44 95 TYR A CA 1
ATOM 704 C C . TYR A 1 95 ? -4.689 -7.899 -5.986 1.00 44.44 95 TYR A C 1
ATOM 706 O O . TYR A 1 95 ? -5.889 -7.888 -5.698 1.00 44.44 95 TYR A O 1
ATOM 714 N N . PRO A 1 96 ? -3.749 -7.509 -5.104 1.00 50.16 96 PRO A N 1
ATOM 715 C CA . PRO A 1 96 ? -4.115 -6.934 -3.820 1.00 50.16 96 PRO A CA 1
ATOM 716 C C . PRO A 1 96 ? -4.918 -5.657 -4.069 1.00 50.16 96 PRO A C 1
ATOM 718 O O . PRO A 1 96 ? -4.520 -4.783 -4.846 1.00 50.16 96 PRO A O 1
ATOM 721 N N . VAL A 1 97 ? -6.065 -5.565 -3.404 1.00 47.25 97 VAL A N 1
ATOM 722 C CA . VAL A 1 97 ? -6.879 -4.355 -3.340 1.00 47.25 97 VAL A CA 1
ATOM 723 C C . VAL A 1 97 ? -6.006 -3.181 -2.889 1.00 47.25 97 VAL A C 1
ATOM 725 O O . VAL A 1 97 ? -5.495 -3.140 -1.779 1.00 47.25 97 VAL A O 1
ATOM 728 N N . ASP A 1 98 ? -5.790 -2.250 -3.810 1.00 58.38 98 ASP A N 1
ATOM 729 C CA . ASP A 1 98 ? -5.250 -0.904 -3.602 1.00 58.38 98 ASP A CA 1
ATOM 730 C C . ASP A 1 98 ? -3.892 -0.721 -2.887 1.00 58.38 98 ASP A C 1
ATOM 732 O O . ASP A 1 98 ? -3.525 0.404 -2.550 1.00 58.38 98 ASP A O 1
ATOM 736 N N . ALA A 1 99 ? -3.104 -1.779 -2.687 1.00 67.75 99 ALA A N 1
ATOM 737 C CA . ALA A 1 99 ? -1.819 -1.659 -2.004 1.00 67.75 99 ALA A CA 1
ATOM 738 C C . ALA A 1 99 ? -0.782 -0.900 -2.860 1.00 67.75 99 ALA A C 1
ATOM 740 O O . ALA A 1 99 ? -0.497 -1.261 -4.006 1.00 67.75 99 ALA A O 1
ATOM 741 N N . ILE A 1 100 ? -0.199 0.151 -2.280 1.00 81.88 100 ILE A N 1
ATOM 742 C CA . ILE A 1 100 ? 0.947 0.885 -2.828 1.00 81.88 100 ILE A CA 1
ATOM 743 C C . ILE A 1 100 ? 2.228 0.163 -2.405 1.00 81.88 100 ILE A C 1
ATOM 745 O O . ILE A 1 100 ? 2.441 -0.076 -1.217 1.00 81.88 100 ILE A O 1
ATOM 749 N N . ARG A 1 101 ? 3.109 -0.155 -3.361 1.00 86.69 101 ARG A N 1
ATOM 750 C CA . ARG A 1 101 ? 4.421 -0.753 -3.082 1.00 86.69 101 ARG A CA 1
ATOM 751 C C . ARG A 1 101 ? 5.488 0.336 -2.999 1.00 86.69 101 ARG A C 1
ATOM 753 O O . ARG A 1 101 ? 5.704 1.053 -3.973 1.00 86.69 101 ARG A O 1
ATOM 760 N N . MET A 1 102 ? 6.193 0.441 -1.875 1.00 88.81 102 MET A N 1
ATOM 761 C CA . MET A 1 102 ? 7.394 1.279 -1.791 1.00 88.81 102 MET A CA 1
ATOM 762 C C . MET A 1 102 ? 8.617 0.495 -2.269 1.00 88.81 102 MET A C 1
ATOM 764 O O . MET A 1 102 ? 8.843 -0.632 -1.834 1.00 88.81 102 MET A O 1
ATOM 768 N N . VAL A 1 103 ? 9.403 1.087 -3.167 1.00 89.31 103 VAL A N 1
ATOM 769 C CA . VAL A 1 103 ? 10.587 0.459 -3.760 1.00 89.31 103 VAL A CA 1
ATOM 770 C C . VAL A 1 103 ? 11.796 1.375 -3.615 1.00 89.31 103 VAL A C 1
ATOM 772 O O . VAL A 1 103 ? 11.823 2.483 -4.147 1.00 89.31 103 VAL A O 1
ATOM 775 N N . GLY A 1 104 ? 12.820 0.884 -2.918 1.00 91.81 104 GLY A N 1
ATOM 776 C CA . GLY A 1 104 ? 14.125 1.530 -2.821 1.00 91.81 104 GLY A CA 1
ATOM 777 C C . GLY A 1 104 ? 15.025 1.126 -3.987 1.00 91.81 104 GLY A C 1
ATOM 778 O O . GLY A 1 104 ? 15.322 -0.055 -4.139 1.00 91.81 104 GLY A O 1
ATOM 779 N N . LEU A 1 105 ? 15.483 2.078 -4.798 1.00 89.38 105 LEU A N 1
ATOM 780 C CA . LEU A 1 105 ? 16.393 1.828 -5.916 1.00 89.38 105 LEU A CA 1
ATOM 781 C C . LEU A 1 105 ? 17.746 2.485 -5.684 1.00 89.38 105 LEU A C 1
ATOM 783 O O . LEU A 1 105 ? 17.838 3.690 -5.453 1.00 89.38 105 LEU A O 1
ATOM 787 N N . ARG A 1 106 ? 18.823 1.723 -5.862 1.00 88.94 106 ARG A N 1
ATOM 788 C CA . ARG A 1 106 ? 20.174 2.287 -5.846 1.00 88.94 106 ARG A CA 1
ATOM 789 C C . ARG A 1 106 ? 20.545 2.807 -7.233 1.00 88.94 106 ARG A C 1
ATOM 791 O O . ARG A 1 106 ? 20.640 2.032 -8.187 1.00 88.94 106 ARG A O 1
ATOM 798 N N . LYS A 1 107 ? 20.779 4.116 -7.351 1.00 85.62 107 LYS A N 1
ATOM 799 C CA . LYS A 1 107 ? 21.192 4.765 -8.605 1.00 85.62 107 LYS A CA 1
ATOM 800 C C . LYS A 1 107 ? 22.711 4.939 -8.642 1.00 85.62 107 LYS A C 1
ATOM 802 O O . LYS A 1 107 ? 23.284 5.560 -7.753 1.00 85.62 107 LYS A O 1
ATOM 807 N N . ARG A 1 108 ? 23.365 4.441 -9.695 1.00 86.75 108 ARG A N 1
ATOM 808 C CA . ARG A 1 108 ? 24.757 4.802 -10.011 1.00 86.75 108 ARG A CA 1
ATOM 809 C C . ARG A 1 108 ? 24.752 6.037 -10.923 1.00 86.75 108 ARG A C 1
ATOM 811 O O . ARG A 1 108 ? 23.955 6.056 -11.859 1.00 86.75 108 ARG A O 1
ATOM 818 N N . PRO A 1 109 ? 25.583 7.061 -10.672 1.00 83.00 109 PRO A N 1
ATOM 819 C CA . PRO A 1 109 ? 25.549 8.306 -11.443 1.00 83.00 109 PRO A CA 1
ATOM 820 C C . PRO A 1 109 ? 25.915 8.113 -12.923 1.00 83.00 109 PRO A C 1
ATOM 822 O O . PRO A 1 109 ? 25.321 8.772 -13.771 1.00 83.00 109 PRO A O 1
ATOM 825 N N . ASP A 1 110 ? 26.803 7.165 -13.230 1.00 88.38 110 ASP A N 1
ATOM 826 C CA . ASP A 1 110 ? 27.330 6.946 -14.586 1.00 88.38 110 ASP A CA 1
ATOM 827 C C . ASP A 1 110 ? 26.592 5.850 -15.379 1.00 88.38 110 ASP A C 1
ATOM 829 O O . ASP A 1 110 ? 26.988 5.514 -16.494 1.00 88.38 110 ASP A O 1
ATOM 833 N N . GLU A 1 111 ? 25.526 5.261 -14.823 1.00 87.31 111 GLU A N 1
ATOM 834 C CA . GLU A 1 111 ? 24.797 4.151 -15.447 1.00 87.31 111 GLU A CA 1
ATOM 835 C C . GLU A 1 111 ? 23.300 4.480 -15.586 1.00 87.31 111 GLU A C 1
ATOM 837 O O . GLU A 1 111 ? 22.662 4.895 -14.612 1.00 87.31 111 GLU A O 1
ATOM 842 N N . PRO A 1 112 ? 22.686 4.270 -16.766 1.00 89.88 112 PRO A N 1
ATOM 843 C CA . PRO A 1 112 ? 21.242 4.387 -16.899 1.00 89.88 112 PRO A CA 1
ATOM 844 C C . PRO A 1 112 ? 20.533 3.306 -16.072 1.00 89.88 112 PRO A C 1
ATOM 846 O O . PRO A 1 112 ? 21.021 2.189 -15.907 1.00 89.88 112 PRO A O 1
ATOM 849 N N . LEU A 1 113 ? 19.319 3.604 -15.602 1.00 90.25 113 LEU A N 1
ATOM 850 C CA . LEU A 1 113 ? 18.518 2.636 -14.843 1.00 90.25 113 LEU A CA 1
ATOM 851 C C . LEU A 1 113 ? 18.177 1.385 -15.680 1.00 90.25 113 LEU A C 1
ATOM 853 O O . LEU A 1 113 ? 18.128 0.275 -15.155 1.00 90.25 113 LEU A O 1
ATOM 857 N N . GLY A 1 114 ? 18.008 1.544 -16.996 1.00 93.06 114 GLY A N 1
ATOM 858 C CA . GLY A 1 114 ? 17.700 0.435 -17.901 1.00 93.06 114 GLY A CA 1
ATOM 859 C C . GLY A 1 114 ? 16.215 0.072 -17.919 1.00 93.06 114 GLY A C 1
ATOM 860 O O . GLY A 1 114 ? 15.870 -1.102 -17.936 1.00 93.06 114 GLY A O 1
ATOM 861 N N . LEU A 1 115 ? 15.326 1.067 -17.912 1.00 94.50 115 LEU A N 1
ATOM 862 C CA . LEU A 1 115 ? 13.891 0.884 -18.139 1.00 94.50 115 LEU A CA 1
ATOM 863 C C . LEU A 1 115 ? 13.344 1.976 -19.063 1.00 94.50 115 LEU A C 1
ATOM 865 O O . LEU A 1 115 ? 13.970 3.022 -19.233 1.00 94.50 115 LEU A O 1
ATOM 869 N N . THR A 1 116 ? 12.157 1.751 -19.621 1.00 94.06 116 THR A N 1
ATOM 870 C CA . THR A 1 116 ? 11.387 2.768 -20.351 1.00 94.06 116 THR A CA 1
ATOM 871 C C . THR A 1 116 ? 9.974 2.861 -19.797 1.00 94.06 116 THR A C 1
ATOM 873 O O . THR A 1 116 ? 9.348 1.830 -19.538 1.00 94.06 116 THR A O 1
ATOM 876 N N . VAL A 1 117 ? 9.450 4.079 -19.685 1.00 93.81 117 VAL A N 1
ATOM 877 C CA . VAL A 1 117 ? 8.076 4.352 -19.246 1.00 93.81 117 VAL A CA 1
ATOM 878 C C . VAL A 1 117 ? 7.230 4.882 -20.398 1.00 93.81 117 VAL A C 1
ATOM 880 O O . VAL A 1 117 ? 7.746 5.521 -21.314 1.00 93.81 117 VAL A O 1
ATOM 883 N N . ARG A 1 118 ? 5.923 4.632 -20.344 1.00 92.88 118 ARG A N 1
ATOM 884 C CA . ARG A 1 118 ? 4.924 5.205 -21.252 1.00 92.88 118 ARG A CA 1
ATOM 885 C C . ARG A 1 118 ? 3.754 5.769 -20.460 1.00 92.88 118 ARG A C 1
ATOM 887 O O . ARG A 1 118 ? 3.496 5.319 -19.348 1.00 92.88 118 ARG A O 1
ATOM 894 N N . LYS A 1 119 ? 3.028 6.717 -21.052 1.00 91.25 119 LYS A N 1
ATOM 895 C CA . LYS A 1 119 ? 1.712 7.111 -20.543 1.00 91.25 119 LYS A CA 1
ATOM 896 C C . LYS A 1 119 ? 0.648 6.188 -21.119 1.00 91.25 119 LYS A C 1
ATOM 898 O O . LYS A 1 119 ? 0.641 5.965 -22.327 1.00 91.25 119 LYS A O 1
ATOM 903 N N . ASP A 1 120 ? -0.208 5.665 -20.255 1.00 86.19 120 ASP A N 1
ATOM 904 C CA . ASP A 1 120 ? -1.386 4.894 -20.655 1.00 86.19 120 ASP A CA 1
ATOM 905 C C . ASP A 1 120 ? -2.562 5.813 -21.042 1.00 86.19 120 ASP A C 1
ATOM 907 O O . ASP A 1 120 ? -2.492 7.029 -20.839 1.00 86.19 120 ASP A O 1
ATOM 911 N N . GLU A 1 121 ? -3.655 5.248 -21.558 1.00 85.25 121 GLU A N 1
ATOM 912 C CA . GLU A 1 121 ? -4.860 5.969 -22.008 1.00 85.25 121 GLU A CA 1
ATOM 913 C C . GLU A 1 121 ? -5.466 6.859 -20.906 1.00 85.25 121 GLU A C 1
ATOM 915 O O . GLU A 1 121 ? -5.937 7.970 -21.156 1.00 85.25 121 GLU A O 1
ATOM 920 N N . ASN A 1 122 ? -5.362 6.427 -19.649 1.00 80.62 122 ASN A N 1
ATOM 921 C CA . ASN A 1 122 ? -5.835 7.162 -18.474 1.00 80.62 122 ASN A CA 1
ATOM 922 C C . ASN A 1 122 ? -4.853 8.269 -18.011 1.00 80.62 122 ASN A C 1
ATOM 924 O O . ASN A 1 122 ? -5.179 9.114 -17.163 1.00 80.62 122 ASN A O 1
ATOM 928 N N . GLY A 1 123 ? -3.649 8.313 -18.591 1.00 82.31 123 GLY A N 1
ATOM 929 C CA . GLY A 1 123 ? -2.581 9.262 -18.273 1.00 82.31 123 GLY A CA 1
ATOM 930 C C . GLY A 1 123 ? -1.649 8.829 -17.138 1.00 82.31 123 GLY A C 1
ATOM 931 O O . GLY A 1 123 ? -0.931 9.681 -16.613 1.00 82.31 123 GLY A O 1
ATOM 932 N N . TYR A 1 124 ? -1.657 7.546 -16.763 1.00 86.31 124 TYR A N 1
ATOM 933 C CA . TYR A 1 124 ? -0.738 6.972 -15.774 1.00 86.31 124 TYR A CA 1
ATOM 934 C C . TYR A 1 124 ? 0.634 6.677 -16.379 1.00 86.31 124 TYR A C 1
ATOM 936 O O . TYR A 1 124 ? 0.716 6.237 -17.525 1.00 86.31 124 TYR A O 1
ATOM 944 N N . MET A 1 125 ? 1.705 6.884 -15.608 1.00 90.69 125 MET A N 1
ATOM 945 C CA . MET A 1 125 ? 3.060 6.481 -15.999 1.00 90.69 125 MET A CA 1
ATOM 946 C C . MET A 1 125 ? 3.262 4.993 -15.722 1.00 90.69 125 MET A C 1
ATOM 948 O O . MET A 1 125 ? 3.257 4.580 -14.568 1.00 90.69 125 MET A O 1
ATOM 952 N N . VAL A 1 126 ? 3.460 4.191 -16.764 1.00 91.25 126 VAL A N 1
ATOM 953 C CA . VAL A 1 126 ? 3.572 2.728 -16.674 1.00 91.25 126 VAL A CA 1
ATOM 954 C C . VAL A 1 126 ? 4.902 2.259 -17.251 1.00 91.25 126 VAL A C 1
ATOM 956 O O . VAL A 1 126 ? 5.345 2.750 -18.294 1.00 91.25 126 VAL A O 1
ATOM 959 N N . ILE A 1 127 ? 5.543 1.284 -16.607 1.00 93.19 127 ILE A N 1
ATOM 960 C CA . ILE A 1 127 ? 6.765 0.657 -17.122 1.00 93.19 127 ILE A CA 1
ATOM 961 C C . ILE A 1 127 ? 6.427 -0.167 -18.366 1.00 93.19 127 ILE A C 1
ATOM 963 O O . ILE A 1 127 ? 5.683 -1.143 -18.300 1.00 93.19 127 ILE A O 1
ATOM 967 N N . ALA A 1 128 ? 6.997 0.218 -19.508 1.00 93.94 128 ALA A N 1
ATOM 968 C CA . ALA A 1 128 ? 6.785 -0.451 -20.790 1.00 93.94 128 ALA A CA 1
ATOM 969 C C . ALA A 1 128 ? 7.808 -1.564 -21.050 1.00 93.94 128 ALA A C 1
ATOM 971 O O . ALA A 1 128 ? 7.486 -2.572 -21.673 1.00 93.94 128 ALA A O 1
ATOM 972 N N . ARG A 1 129 ? 9.055 -1.372 -20.604 1.00 94.62 129 ARG A N 1
ATOM 973 C CA . ARG A 1 129 ? 10.154 -2.318 -20.827 1.00 94.62 129 ARG A CA 1
ATOM 974 C C . ARG A 1 129 ? 11.226 -2.170 -19.758 1.00 94.62 129 ARG A C 1
ATOM 976 O O . ARG A 1 129 ? 11.513 -1.057 -19.321 1.00 94.62 129 ARG A O 1
ATOM 983 N N . ILE A 1 130 ? 11.858 -3.289 -19.420 1.00 94.38 130 ILE A N 1
ATOM 984 C CA . ILE A 1 130 ? 13.083 -3.366 -18.621 1.00 94.38 130 ILE A CA 1
ATOM 985 C C . ILE A 1 130 ? 14.182 -3.955 -19.514 1.00 94.38 130 ILE A C 1
ATOM 987 O O . ILE A 1 130 ? 13.943 -4.887 -20.285 1.00 94.38 130 ILE A O 1
ATOM 991 N N . MET A 1 131 ? 15.365 -3.346 -19.494 1.00 94.00 131 MET A N 1
ATOM 992 C CA . MET A 1 131 ? 16.521 -3.776 -20.275 1.00 94.00 131 MET A CA 1
ATOM 993 C C . MET A 1 131 ? 17.287 -4.851 -19.511 1.00 94.00 131 MET A C 1
ATOM 995 O O . MET A 1 131 ? 17.750 -4.601 -18.398 1.00 94.00 131 MET A O 1
ATOM 999 N N . ALA A 1 132 ? 17.456 -6.015 -20.140 1.00 91.50 132 ALA A N 1
ATOM 1000 C CA . ALA A 1 132 ? 18.212 -7.124 -19.571 1.00 91.50 132 ALA A CA 1
ATOM 1001 C C . ALA A 1 132 ? 19.641 -6.691 -19.207 1.00 91.50 132 ALA A C 1
ATOM 1003 O O . ALA A 1 132 ? 20.321 -6.027 -19.993 1.00 91.50 132 ALA A O 1
ATOM 1004 N N . GLY A 1 133 ? 20.082 -7.051 -18.005 1.00 89.81 133 GLY A N 1
ATOM 1005 C CA . GLY A 1 133 ? 21.389 -6.690 -17.461 1.00 89.81 133 GLY A CA 1
ATOM 1006 C C . GLY A 1 133 ? 21.507 -5.247 -16.954 1.00 89.81 133 GLY A C 1
ATOM 1007 O O . GLY A 1 133 ? 22.570 -4.884 -16.446 1.00 89.81 133 GLY A O 1
ATOM 1008 N N . GLY A 1 134 ? 20.452 -4.430 -17.053 1.00 90.50 134 GLY A N 1
ATOM 1009 C CA . GLY A 1 134 ? 20.407 -3.069 -16.513 1.00 90.50 134 GLY A CA 1
ATOM 1010 C C . GLY A 1 134 ? 20.333 -3.024 -14.983 1.00 90.50 134 GLY A C 1
ATOM 1011 O O . GLY A 1 134 ? 20.086 -4.026 -14.314 1.00 90.50 134 GLY A O 1
ATOM 1012 N N . SER A 1 135 ? 20.524 -1.840 -14.399 1.00 90.75 135 SER A N 1
ATOM 1013 C CA . SER A 1 135 ? 20.490 -1.669 -12.938 1.00 90.75 135 SER A CA 1
ATOM 1014 C C . SER A 1 135 ? 19.159 -2.072 -12.298 1.00 90.75 135 SER A C 1
ATOM 1016 O O . SER A 1 135 ? 19.162 -2.578 -11.178 1.00 90.75 135 SER A O 1
ATOM 1018 N N . ILE A 1 136 ? 18.040 -1.864 -12.992 1.00 92.31 136 ILE A N 1
ATOM 1019 C CA . ILE A 1 136 ? 16.703 -2.236 -12.511 1.00 92.31 136 ILE A CA 1
ATOM 1020 C C . ILE A 1 136 ? 16.460 -3.740 -12.631 1.00 92.31 136 ILE A C 1
ATOM 1022 O O . ILE A 1 136 ? 15.978 -4.344 -11.679 1.00 92.31 136 ILE A O 1
ATOM 1026 N N . ASP A 1 137 ? 16.862 -4.346 -13.750 1.00 90.88 137 ASP A N 1
ATOM 1027 C CA . ASP A 1 137 ? 16.771 -5.794 -13.981 1.00 90.88 137 ASP A CA 1
ATOM 1028 C C . ASP A 1 137 ? 17.535 -6.582 -12.907 1.00 90.88 137 ASP A C 1
ATOM 1030 O O . ASP A 1 137 ? 16.998 -7.494 -12.290 1.00 90.88 137 ASP A O 1
ATOM 1034 N N . ARG A 1 138 ? 18.758 -6.139 -12.579 1.00 90.81 138 ARG A N 1
ATOM 1035 C CA . ARG A 1 138 ? 19.580 -6.747 -11.517 1.00 90.81 138 ARG A CA 1
ATOM 1036 C C . ARG A 1 138 ? 18.993 -6.588 -10.112 1.00 90.81 138 ARG A C 1
ATOM 1038 O O . ARG A 1 138 ? 19.310 -7.392 -9.244 1.00 90.81 138 ARG A O 1
ATOM 1045 N N . GLN A 1 139 ? 18.212 -5.533 -9.869 1.00 88.38 139 GLN A N 1
ATOM 1046 C CA . GLN A 1 139 ? 17.543 -5.316 -8.581 1.00 88.38 139 GLN A CA 1
ATOM 1047 C C . GLN A 1 139 ? 16.235 -6.112 -8.481 1.00 88.38 139 GLN A C 1
ATOM 1049 O O . GLN A 1 139 ? 15.872 -6.518 -7.385 1.00 88.38 139 GLN A O 1
ATOM 1054 N N . GLY A 1 140 ? 15.533 -6.343 -9.596 1.00 88.12 140 GLY A N 1
ATOM 1055 C CA . GLY A 1 140 ? 14.327 -7.181 -9.640 1.00 88.12 140 GLY A CA 1
ATOM 1056 C C . GLY A 1 140 ? 13.124 -6.626 -8.865 1.00 88.12 140 GLY A C 1
ATOM 1057 O O . GLY A 1 140 ? 12.184 -7.359 -8.580 1.00 88.12 140 GLY A O 1
ATOM 1058 N N . LEU A 1 141 ? 13.146 -5.341 -8.494 1.00 88.19 141 LEU A N 1
ATOM 1059 C CA . LEU A 1 141 ? 12.111 -4.726 -7.647 1.00 88.19 141 LEU A CA 1
ATOM 1060 C C . LEU A 1 141 ? 10.946 -4.109 -8.440 1.00 88.19 141 LEU A C 1
ATOM 1062 O O . LEU A 1 141 ? 9.902 -3.787 -7.865 1.00 88.19 141 LEU A O 1
ATOM 1066 N N . LEU A 1 142 ? 11.133 -3.917 -9.748 1.00 91.06 142 LEU A N 1
ATOM 1067 C CA . LEU A 1 142 ? 10.157 -3.334 -10.666 1.00 91.06 142 LEU A CA 1
ATOM 1068 C C . LEU A 1 142 ? 9.850 -4.301 -11.802 1.00 91.06 142 LEU A C 1
ATOM 1070 O O . LEU A 1 142 ? 10.740 -5.007 -12.273 1.00 91.06 142 LEU A O 1
ATOM 1074 N N . HIS A 1 143 ? 8.613 -4.254 -12.290 1.00 90.75 143 HIS A N 1
ATOM 1075 C CA . HIS A 1 143 ? 8.136 -5.106 -13.374 1.00 90.75 143 HIS A CA 1
ATOM 1076 C C . HIS A 1 143 ? 7.456 -4.299 -14.481 1.00 90.75 143 HIS A C 1
ATOM 1078 O O . HIS A 1 143 ? 6.972 -3.184 -14.281 1.00 90.75 143 HIS A O 1
ATOM 1084 N N . VAL A 1 144 ? 7.411 -4.876 -15.684 1.00 91.44 144 VAL A N 1
ATOM 1085 C CA . VAL A 1 144 ? 6.616 -4.321 -16.786 1.00 91.44 144 VAL A CA 1
ATOM 1086 C C . VAL A 1 144 ? 5.142 -4.321 -16.378 1.00 91.44 144 VAL A C 1
ATOM 1088 O O . VAL A 1 144 ? 4.639 -5.325 -15.884 1.00 91.44 144 VAL A O 1
ATOM 1091 N N . GLY A 1 145 ? 4.460 -3.194 -16.584 1.00 89.31 145 GLY A N 1
ATOM 1092 C CA . GLY A 1 145 ? 3.081 -2.987 -16.133 1.00 89.31 145 GLY A CA 1
ATOM 1093 C C . GLY A 1 145 ? 2.946 -2.284 -14.779 1.00 89.31 145 GLY A C 1
ATOM 1094 O O . GLY A 1 145 ? 1.852 -1.819 -14.469 1.00 89.31 145 GLY A O 1
ATOM 1095 N N . ASP A 1 146 ? 4.028 -2.121 -14.008 1.00 89.44 146 ASP A N 1
ATOM 1096 C CA . ASP A 1 146 ? 4.005 -1.303 -12.788 1.00 89.44 146 ASP A CA 1
ATOM 1097 C C . ASP A 1 146 ? 3.662 0.158 -13.129 1.00 89.44 146 ASP A C 1
ATOM 1099 O O . ASP A 1 146 ? 4.240 0.749 -14.051 1.00 89.44 146 ASP A O 1
ATOM 1103 N N . ALA A 1 147 ? 2.738 0.747 -12.367 1.00 89.81 147 ALA A N 1
ATOM 1104 C CA . ALA A 1 147 ? 2.349 2.147 -12.481 1.00 89.81 147 ALA A CA 1
ATOM 1105 C C . ALA A 1 147 ? 3.106 2.994 -11.448 1.00 89.81 147 ALA A C 1
ATOM 1107 O O . ALA A 1 147 ? 2.970 2.789 -10.243 1.00 89.81 147 ALA A O 1
ATOM 1108 N N . ILE A 1 148 ? 3.898 3.958 -11.912 1.00 90.88 148 ILE A N 1
ATOM 1109 C CA . ILE A 1 148 ? 4.726 4.816 -11.061 1.00 90.88 148 ILE A CA 1
ATOM 1110 C C . ILE A 1 148 ? 3.943 6.084 -10.732 1.00 90.88 148 ILE A C 1
ATOM 1112 O O . ILE A 1 148 ? 3.593 6.855 -11.629 1.00 90.88 148 ILE A O 1
ATOM 1116 N N . CYS A 1 149 ? 3.694 6.314 -9.446 1.00 88.69 149 CYS A N 1
ATOM 1117 C CA . CYS A 1 149 ? 2.960 7.497 -8.990 1.00 88.69 149 CYS A CA 1
ATOM 1118 C C . CYS A 1 149 ? 3.902 8.581 -8.464 1.00 88.69 149 CYS A C 1
ATOM 1120 O O . CYS A 1 149 ? 3.697 9.762 -8.744 1.00 88.69 149 CYS A O 1
ATOM 1122 N N . GLU A 1 150 ? 4.983 8.176 -7.801 1.00 90.38 150 GLU A N 1
ATOM 1123 C CA . GLU A 1 150 ? 5.929 9.083 -7.162 1.00 90.38 150 GLU A CA 1
ATOM 1124 C C . GLU A 1 150 ? 7.365 8.568 -7.294 1.00 90.38 150 GLU A C 1
ATOM 1126 O O . GLU A 1 150 ? 7.619 7.359 -7.260 1.00 90.38 150 GLU A O 1
ATOM 1131 N N . VAL A 1 151 ? 8.303 9.502 -7.444 1.00 91.31 151 VAL A N 1
ATOM 1132 C CA . VAL A 1 151 ? 9.743 9.250 -7.423 1.00 91.31 151 VAL A CA 1
ATOM 1133 C C . VAL A 1 151 ? 10.413 10.294 -6.532 1.00 91.31 151 VAL A C 1
ATOM 1135 O O . VAL A 1 151 ? 10.346 11.484 -6.830 1.00 91.31 151 VAL A O 1
ATOM 1138 N N . ASN A 1 152 ? 11.097 9.862 -5.472 1.00 89.00 152 ASN A N 1
ATOM 1139 C CA . ASN A 1 152 ? 11.826 10.721 -4.534 1.00 89.00 152 ASN A CA 1
ATOM 1140 C C . ASN A 1 152 ? 10.975 11.874 -3.970 1.00 89.00 152 ASN A C 1
ATOM 1142 O O . ASN A 1 152 ? 11.410 13.027 -3.999 1.00 89.00 152 ASN A O 1
ATOM 1146 N N . GLY A 1 153 ? 9.743 11.610 -3.529 1.00 85.44 153 GLY A N 1
ATOM 1147 C CA . GLY A 1 153 ? 8.850 12.666 -3.038 1.00 85.44 153 GLY A CA 1
ATOM 1148 C C . GLY A 1 153 ? 8.198 13.517 -4.131 1.00 85.44 153 GLY A C 1
ATOM 1149 O O . GLY A 1 153 ? 7.468 14.451 -3.814 1.00 85.44 153 GLY A O 1
ATOM 1150 N N . THR A 1 154 ? 8.471 13.253 -5.415 1.00 88.50 154 THR A N 1
ATOM 1151 C CA . THR A 1 154 ? 7.906 14.012 -6.540 1.00 88.50 154 THR A CA 1
ATOM 1152 C C . THR A 1 154 ? 6.850 13.189 -7.265 1.00 88.50 154 THR A C 1
ATOM 1154 O O . THR A 1 154 ? 7.155 12.130 -7.818 1.00 88.50 154 THR A O 1
ATOM 1157 N N . GLU A 1 155 ? 5.617 13.692 -7.313 1.00 87.88 155 GLU A N 1
ATOM 1158 C CA . GLU A 1 155 ? 4.539 13.086 -8.097 1.00 87.88 155 GLU A CA 1
ATOM 1159 C C . GLU A 1 155 ? 4.854 13.157 -9.599 1.00 87.88 155 GLU A C 1
ATOM 1161 O O . GLU A 1 155 ? 5.111 14.225 -10.159 1.00 87.88 155 GLU A O 1
ATOM 1166 N N . VAL A 1 156 ? 4.828 12.005 -10.270 1.00 87.38 156 VAL A N 1
ATOM 1167 C CA . VAL A 1 156 ? 5.135 11.883 -11.710 1.00 87.38 156 VAL A CA 1
ATOM 1168 C C . VAL A 1 156 ? 3.909 11.537 -12.556 1.00 87.38 156 VAL A C 1
ATOM 1170 O O . VAL A 1 156 ? 3.963 11.558 -13.789 1.00 87.38 156 VAL A O 1
ATOM 1173 N N . SER A 1 157 ? 2.795 11.216 -11.903 1.00 79.38 157 SER A N 1
ATOM 1174 C CA . SER A 1 157 ? 1.541 10.786 -12.513 1.00 79.38 157 SER A CA 1
ATOM 1175 C C . SER A 1 157 ? 0.355 11.389 -11.761 1.00 79.38 157 SER A C 1
ATOM 1177 O O . SER A 1 157 ? 0.489 11.842 -10.630 1.00 79.38 157 SER A O 1
ATOM 1179 N N . LYS A 1 158 ? -0.829 11.373 -12.387 1.00 73.56 158 LYS A N 1
ATOM 1180 C CA . LYS A 1 158 ? -2.087 11.718 -11.711 1.00 73.56 158 LYS A CA 1
ATOM 1181 C C . LYS A 1 158 ? -2.252 10.895 -10.425 1.00 73.56 158 LYS A C 1
ATOM 1183 O O . LYS A 1 158 ? -1.827 9.736 -10.428 1.00 73.56 158 LYS A O 1
ATOM 1188 N N . PRO A 1 159 ? -2.947 11.427 -9.401 1.00 64.94 159 PRO A N 1
ATOM 1189 C CA . PRO A 1 159 ? -3.236 10.696 -8.175 1.00 64.94 159 PRO A CA 1
ATOM 1190 C C . PRO A 1 159 ? -3.907 9.361 -8.505 1.00 64.94 159 PRO A C 1
ATOM 1192 O O . PRO A 1 159 ? -4.972 9.284 -9.127 1.00 64.94 159 PRO A O 1
ATOM 1195 N N . CYS A 1 160 ? -3.210 8.293 -8.148 1.00 56.69 160 CYS A N 1
ATOM 1196 C CA . CYS A 1 160 ? -3.520 6.948 -8.584 1.00 56.69 160 CYS A CA 1
ATOM 1197 C C . CYS A 1 160 ? -4.587 6.337 -7.663 1.00 56.69 160 CYS A C 1
ATOM 1199 O O . CYS A 1 160 ? -4.273 5.853 -6.582 1.00 56.69 160 CYS A O 1
ATOM 1201 N N . ARG A 1 161 ? -5.860 6.340 -8.077 1.00 60.78 161 ARG A N 1
ATOM 1202 C CA . ARG A 1 161 ? -6.925 5.565 -7.406 1.00 60.78 161 ARG A CA 1
ATOM 1203 C C . ARG A 1 161 ? -6.870 4.089 -7.821 1.00 60.78 161 ARG A C 1
ATOM 1205 O O . ARG A 1 161 ? -6.582 3.813 -8.987 1.00 60.78 161 ARG A O 1
ATOM 1212 N N . ALA A 1 162 ? -7.159 3.159 -6.898 1.00 58.75 162 ALA A N 1
ATOM 1213 C CA . ALA A 1 162 ? -7.199 1.690 -7.096 1.00 58.75 162 ALA A CA 1
ATOM 1214 C C . ALA A 1 162 ? -7.690 1.236 -8.455 1.00 58.75 162 ALA A C 1
ATOM 1216 O O . ALA A 1 162 ? -7.102 0.382 -9.107 1.00 58.75 162 ALA A O 1
ATOM 1217 N N . SER A 1 163 ? -8.838 1.791 -8.822 1.00 59.28 163 SER A N 1
ATOM 1218 C CA . SER A 1 163 ? -9.819 1.077 -9.625 1.00 59.28 163 SER A CA 1
ATOM 1219 C C . SER A 1 163 ? -9.694 1.335 -11.126 1.00 59.28 163 SER A C 1
ATOM 1221 O O . SER A 1 163 ? -10.546 0.878 -11.875 1.00 59.28 163 SER A O 1
ATOM 1223 N N . GLN A 1 164 ? -8.698 2.105 -11.580 1.00 59.22 164 GLN A N 1
ATOM 1224 C CA . GLN A 1 164 ? -8.614 2.603 -12.966 1.00 59.22 164 GLN A CA 1
ATOM 1225 C C . GLN A 1 164 ? -7.286 2.277 -13.670 1.00 59.22 164 GLN A C 1
ATOM 1227 O O . GLN A 1 164 ? -6.928 2.954 -14.630 1.00 59.22 164 GLN A O 1
ATOM 1232 N N . ARG A 1 165 ? -6.529 1.277 -13.200 1.00 63.75 165 ARG A N 1
ATOM 1233 C CA . ARG A 1 165 ? -5.149 1.029 -13.655 1.00 63.75 165 ARG A CA 1
ATOM 1234 C C . ARG A 1 165 ? -4.897 -0.404 -14.114 1.00 63.75 165 ARG A C 1
ATOM 1236 O O . ARG A 1 165 ? -5.483 -1.347 -13.596 1.00 63.75 165 ARG A O 1
ATOM 1243 N N . SER A 1 166 ? -3.961 -0.534 -15.053 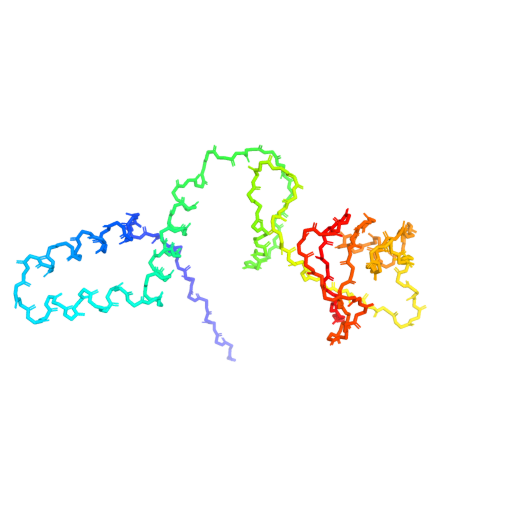1.00 62.41 166 SER A N 1
ATOM 1244 C CA . SER A 1 166 ? -3.541 -1.802 -15.663 1.00 62.41 166 SER A CA 1
ATOM 1245 C C . SER A 1 166 ? -2.549 -2.619 -14.811 1.00 62.41 166 SER A C 1
ATOM 1247 O O . SER A 1 166 ? -2.204 -3.730 -15.207 1.00 62.41 166 SER A O 1
ATOM 1249 N N . GLY A 1 167 ? -2.067 -2.105 -13.672 1.00 70.94 167 GLY A N 1
ATOM 1250 C CA . GLY A 1 167 ? -1.060 -2.787 -12.851 1.00 70.94 167 GLY A CA 1
ATOM 1251 C C . GLY A 1 167 ? -0.877 -2.183 -11.451 1.00 70.94 167 GLY A C 1
ATOM 1252 O O . GLY A 1 167 ? -1.551 -1.206 -11.106 1.00 70.94 167 GLY A O 1
ATOM 1253 N N . PRO A 1 168 ? -0.006 -2.774 -10.614 1.00 80.62 168 PRO A N 1
ATOM 1254 C CA . PRO A 1 168 ? 0.212 -2.341 -9.231 1.00 80.62 168 PRO A CA 1
ATOM 1255 C C . PRO A 1 168 ? 0.862 -0.947 -9.155 1.00 80.62 168 PRO A C 1
ATOM 1257 O O . PRO A 1 168 ? 1.653 -0.579 -10.026 1.00 80.62 168 PRO A O 1
ATOM 1260 N N . ILE A 1 169 ? 0.549 -0.174 -8.101 1.00 85.81 169 ILE A N 1
ATOM 1261 C CA . ILE A 1 169 ? 1.206 1.122 -7.854 1.00 85.81 169 ILE A CA 1
ATOM 1262 C C . ILE A 1 169 ? 2.572 0.902 -7.230 1.00 85.81 169 ILE A C 1
ATOM 1264 O O . ILE A 1 169 ? 2.710 0.143 -6.267 1.00 85.81 169 ILE A O 1
ATOM 1268 N N . VAL A 1 170 ? 3.538 1.686 -7.701 1.00 88.38 170 VAL A N 1
ATOM 1269 C CA . VAL A 1 170 ? 4.851 1.805 -7.092 1.00 88.38 170 VAL A CA 1
ATOM 1270 C C . VAL A 1 170 ? 5.201 3.259 -6.771 1.00 88.38 170 VAL A C 1
ATOM 1272 O O . VAL A 1 170 ? 4.984 4.168 -7.579 1.00 88.38 170 VAL A O 1
ATOM 1275 N N . VAL A 1 171 ? 5.783 3.453 -5.589 1.00 90.25 171 VAL A N 1
ATOM 1276 C CA . VAL A 1 171 ? 6.491 4.668 -5.169 1.00 90.25 171 VAL A CA 1
ATOM 1277 C C . VAL A 1 171 ? 7.977 4.345 -5.107 1.00 90.25 171 VAL A C 1
ATOM 1279 O O . VAL A 1 171 ? 8.374 3.349 -4.502 1.00 90.25 171 VAL A O 1
ATOM 1282 N N . ILE A 1 172 ? 8.796 5.165 -5.758 1.00 92.38 172 ILE A N 1
ATOM 1283 C CA . ILE A 1 172 ? 10.233 4.933 -5.881 1.00 92.38 172 ILE A CA 1
ATOM 1284 C C . ILE A 1 172 ? 10.989 5.891 -4.970 1.00 92.38 172 ILE A C 1
ATOM 1286 O O . ILE A 1 172 ? 10.830 7.102 -5.084 1.00 92.38 172 ILE A O 1
ATOM 1290 N N . GLN A 1 173 ? 11.891 5.349 -4.158 1.00 89.75 173 GLN A N 1
ATOM 1291 C CA . GLN A 1 173 ? 12.839 6.116 -3.360 1.00 89.75 173 GLN A CA 1
ATOM 1292 C C . GLN A 1 173 ? 14.267 5.747 -3.759 1.00 89.75 173 GLN A C 1
ATOM 1294 O O . GLN A 1 173 ? 14.597 4.571 -3.896 1.00 89.75 173 GLN A O 1
ATOM 1299 N N . SER A 1 174 ? 15.140 6.729 -3.949 1.00 85.19 174 SER A N 1
ATOM 1300 C CA . SER A 1 174 ? 16.567 6.470 -4.116 1.00 85.19 174 SER A CA 1
ATOM 1301 C C . SER A 1 174 ? 17.196 6.081 -2.780 1.00 85.19 174 SER A C 1
ATOM 1303 O O . SER A 1 174 ? 16.973 6.775 -1.786 1.00 85.19 174 SER A O 1
ATOM 1305 N N . LEU A 1 175 ? 17.988 5.008 -2.784 1.00 78.62 175 LEU A N 1
ATOM 1306 C CA . LEU A 1 175 ? 18.803 4.549 -1.652 1.00 78.62 175 LEU A CA 1
ATOM 1307 C C . LEU A 1 175 ? 20.205 5.164 -1.657 1.00 78.62 175 LEU A C 1
ATOM 1309 O O . LEU A 1 175 ? 20.767 5.323 -2.770 1.00 78.62 175 LEU A O 1
#

Foldseek 3Di:
DDDDPCPPPPDDAQPDADLVVVLVVLLVVLVVDPDPVSVVVNVVCP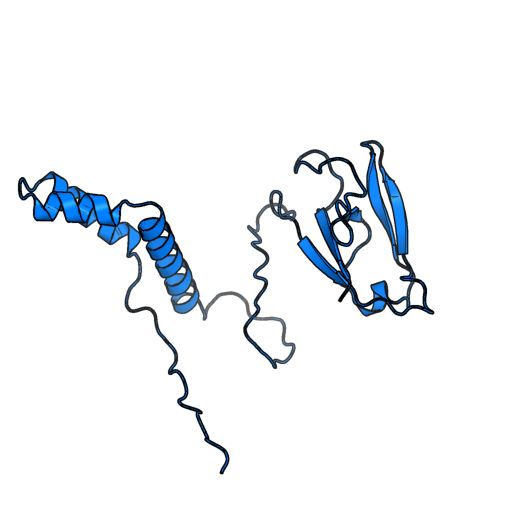PPVNSVVSVVSNVVNVCVVVVPDPDDDDDDDDDDDDPPPPPPDPPDPPAPQQDEAEEEAEDDPVFDQAWDWDQDPVRFTFTQDGHPPGSPNVVVRDDGQETEQEEQNHGPTDDDDRPPGRDHYYYYYYD

InterPro domains:
  IPR001478 PDZ domain [PF00595] (107-157)
  IPR001478 PDZ domain [PS50106] (102-157)
  IPR014775 L27 domain, C-terminal [PF02828] (34-62)
  IPR036034 PDZ superfamily [G3DSA:2.30.42.10] (97-165)
  IPR036034 PDZ superfamily [SSF50156] (95-158)
  IPR036892 L27 domain superfamily [SSF101288] (27-65)
  IPR050716 Membrane-associated guanylate kinase [PTHR23122] (18-157)